Protein AF-A0A356X460-F1 (afdb_monomer)

Sequence (126 aa):
FSDPETTPEDYLLWFHNVSWDYEMDSGRTLWNELVHKYYKGVETVRWMQDEWNSIEGLIDKERFEKVKALLSIQEKDAVIWRNSCVLYFQSLSDKPIPEQYEKPEHDLEYYKELEKTRYIPAPRYY

Radius of gyration: 18.22 Å; Cα contacts (8 Å, |Δi|>4): 76; chains: 1; bounding box: 42×37×44 Å

Mean predicted aligned error: 4.04 Å

pLDDT: mean 94.77, std 6.77, range [54.66, 98.62]

Solvent-accessible surface area (backbone atoms only — not comparable to full-atom values): 7664 Å² total; per-residue (Å²): 102,95,44,76,94,77,25,58,73,97,50,34,76,81,70,44,92,73,61,60,77,40,74,41,98,86,73,35,28,43,50,57,44,52,51,48,53,42,52,49,52,34,52,51,44,51,50,52,46,53,59,56,58,73,46,68,84,79,52,62,67,68,61,48,52,52,51,52,52,50,47,54,52,48,39,55,52,36,48,50,52,31,42,44,50,51,42,52,52,28,76,74,66,78,54,80,81,63,84,94,51,86,73,65,95,65,59,59,66,57,45,58,51,44,68,75,68,54,87,72,99,63,84,85,86,125

Foldseek 3Di:
DQDLVPDPPVCNVVRDDDAQQPQDPVRDGVLQVLLVVLQVQLVVLVVVLVVLVVCPPVDDPVVSVVVNVVSVVVSVVSLLVSLQVNLVVCVVNVDDHDPVDDHRPDHNVVSVVCVVVPDDPDDDDD

Structure (mmCIF, N/CA/C/O backbone):
data_AF-A0A356X460-F1
#
_entry.id   AF-A0A356X460-F1
#
loop_
_atom_site.group_PDB
_atom_site.id
_atom_site.type_symbol
_atom_site.label_atom_id
_atom_site.label_alt_id
_atom_site.label_comp_id
_atom_site.label_asym_id
_atom_site.label_entity_id
_atom_site.label_seq_id
_atom_site.pdbx_PDB_ins_code
_atom_site.Cartn_x
_atom_site.Cartn_y
_atom_site.Cartn_z
_atom_site.occupancy
_atom_site.B_iso_or_equiv
_atom_site.auth_seq_id
_atom_site.auth_comp_id
_atom_site.auth_asym_id
_atom_site.auth_atom_id
_atom_site.pdbx_PDB_model_num
ATOM 1 N N . PHE A 1 1 ? 1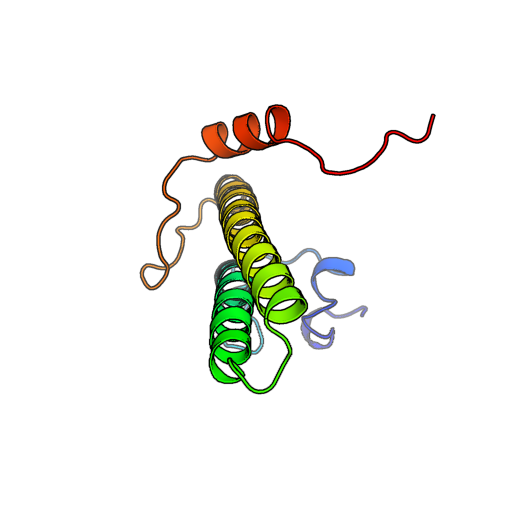3.154 -21.711 -7.720 1.00 76.56 1 PHE A N 1
ATOM 2 C CA . PHE A 1 1 ? 13.833 -20.423 -7.473 1.00 76.56 1 PHE A CA 1
ATOM 3 C C . PHE A 1 1 ? 14.916 -20.097 -8.491 1.00 76.56 1 PHE A C 1
ATOM 5 O O . PHE A 1 1 ? 15.196 -18.925 -8.644 1.00 76.56 1 PHE A O 1
ATOM 12 N N . SER A 1 2 ? 15.553 -21.062 -9.171 1.00 85.56 2 SER A N 1
ATOM 13 C CA . SER A 1 2 ? 16.570 -20.758 -10.198 1.00 85.56 2 SER A CA 1
ATOM 14 C C . SER A 1 2 ? 15.991 -20.275 -11.531 1.00 85.56 2 SER A C 1
ATOM 16 O O . SER A 1 2 ? 16.718 -19.687 -12.320 1.00 85.56 2 SER A O 1
ATOM 18 N N . ASP A 1 3 ? 14.709 -20.531 -11.778 1.00 88.00 3 ASP A N 1
ATOM 19 C CA . ASP A 1 3 ? 13.999 -20.178 -13.006 1.00 88.00 3 ASP A CA 1
ATOM 20 C C . ASP A 1 3 ? 12.840 -19.221 -12.664 1.00 88.00 3 ASP A C 1
ATOM 22 O O . ASP A 1 3 ? 12.056 -19.557 -11.763 1.00 88.00 3 ASP A O 1
ATOM 26 N N . PRO A 1 4 ? 12.748 -18.032 -13.294 1.00 87.44 4 PRO A N 1
ATOM 27 C CA . PRO A 1 4 ? 11.684 -17.067 -13.031 1.00 87.44 4 PRO A CA 1
ATOM 28 C C . PRO A 1 4 ? 10.283 -17.599 -13.362 1.00 87.44 4 PRO A C 1
ATOM 30 O O . PRO A 1 4 ? 9.372 -17.323 -12.590 1.00 87.44 4 PRO A O 1
ATOM 33 N N . GLU A 1 5 ? 10.107 -18.421 -14.406 1.00 88.94 5 GLU A N 1
ATOM 34 C CA . GLU A 1 5 ? 8.776 -18.908 -14.831 1.00 88.94 5 GLU A CA 1
ATOM 35 C C . GLU A 1 5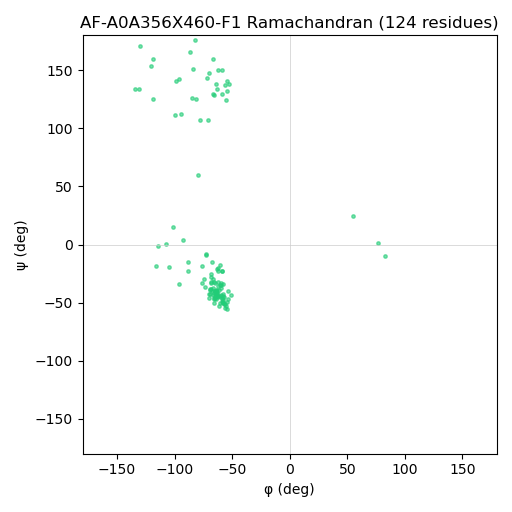 ? 8.147 -19.878 -13.822 1.00 88.94 5 GLU A C 1
ATOM 37 O O . GLU A 1 5 ? 6.932 -20.030 -13.746 1.00 88.94 5 GLU A O 1
ATOM 42 N N . THR A 1 6 ? 8.978 -20.550 -13.025 1.00 92.00 6 THR A N 1
ATOM 43 C CA . THR A 1 6 ? 8.532 -21.528 -12.020 1.00 92.00 6 THR A CA 1
ATOM 44 C C . THR A 1 6 ? 8.677 -21.015 -10.588 1.00 92.00 6 THR A C 1
ATOM 46 O O . THR A 1 6 ? 8.395 -21.739 -9.628 1.00 92.00 6 THR A O 1
ATOM 49 N N . THR A 1 7 ? 9.161 -19.782 -10.407 1.00 93.56 7 THR A N 1
ATOM 50 C CA . THR A 1 7 ? 9.313 -19.173 -9.084 1.00 93.56 7 THR A CA 1
ATOM 51 C C . THR A 1 7 ? 7.985 -18.539 -8.663 1.00 93.56 7 THR A C 1
ATOM 53 O O . THR A 1 7 ? 7.476 -17.707 -9.406 1.00 93.56 7 THR A O 1
ATOM 56 N N . PRO A 1 8 ? 7.429 -18.869 -7.478 1.00 93.75 8 PRO A N 1
ATOM 57 C CA . PRO A 1 8 ? 6.187 -18.247 -7.025 1.00 93.75 8 PRO A CA 1
ATOM 58 C C . PRO A 1 8 ? 6.310 -16.719 -6.982 1.00 93.75 8 PRO A C 1
ATOM 60 O O . PRO A 1 8 ? 7.323 -16.211 -6.494 1.00 93.75 8 PRO A O 1
ATOM 63 N N . GLU A 1 9 ? 5.283 -16.001 -7.445 1.00 92.50 9 GLU A N 1
ATOM 64 C CA . GLU A 1 9 ? 5.320 -14.538 -7.622 1.00 92.50 9 GLU A CA 1
ATOM 65 C C . GLU A 1 9 ? 5.737 -13.779 -6.359 1.00 92.50 9 GLU A C 1
ATOM 67 O O . GLU A 1 9 ? 6.548 -12.855 -6.428 1.00 92.50 9 GLU A O 1
ATOM 72 N N . ASP A 1 10 ? 5.250 -14.217 -5.193 1.00 93.25 10 ASP A N 1
ATOM 73 C CA . ASP A 1 10 ? 5.563 -13.611 -3.892 1.00 93.25 10 ASP A CA 1
ATOM 74 C C . ASP A 1 10 ? 7.072 -13.647 -3.564 1.00 93.25 10 ASP A C 1
ATOM 76 O O . ASP A 1 10 ? 7.556 -12.888 -2.720 1.00 93.25 10 ASP A O 1
ATOM 80 N N . TYR A 1 11 ? 7.833 -14.503 -4.254 1.00 95.62 11 TYR A N 1
ATOM 81 C CA . TYR A 1 11 ? 9.281 -14.643 -4.123 1.00 95.62 11 TYR A CA 1
ATOM 82 C C . TYR A 1 11 ? 10.062 -14.235 -5.378 1.00 95.62 11 TYR A C 1
ATOM 84 O O . TYR A 1 11 ? 11.291 -14.281 -5.352 1.00 95.62 11 TYR A O 1
ATOM 92 N N . LEU A 1 12 ? 9.404 -13.826 -6.467 1.00 95.81 12 LEU A N 1
ATOM 93 C CA . LEU A 1 12 ? 10.062 -13.551 -7.750 1.00 95.81 12 LEU A CA 1
ATOM 94 C C . LEU A 1 12 ? 11.191 -12.522 -7.598 1.00 95.81 12 LEU A C 1
ATOM 96 O O . LEU A 1 12 ? 12.342 -12.809 -7.922 1.00 95.81 12 LEU A O 1
ATOM 100 N N . LEU A 1 13 ? 10.881 -11.365 -7.008 1.00 96.44 13 LEU A N 1
ATOM 101 C CA . LEU A 1 13 ? 11.822 -10.247 -6.859 1.00 96.44 13 LEU A CA 1
ATOM 102 C C . LEU A 1 13 ? 12.923 -10.484 -5.812 1.00 96.44 13 LEU A C 1
ATOM 104 O O . LEU A 1 13 ? 13.859 -9.693 -5.721 1.00 96.44 13 LEU A O 1
ATOM 108 N N . TRP A 1 14 ? 12.843 -11.565 -5.028 1.00 96.75 14 TRP A N 1
ATOM 109 C CA . TRP A 1 14 ? 13.928 -11.963 -4.124 1.00 96.75 14 TRP A CA 1
ATOM 110 C C . TRP A 1 14 ? 15.090 -12.619 -4.864 1.00 96.75 14 TRP A C 1
ATOM 112 O O . TRP A 1 14 ? 16.240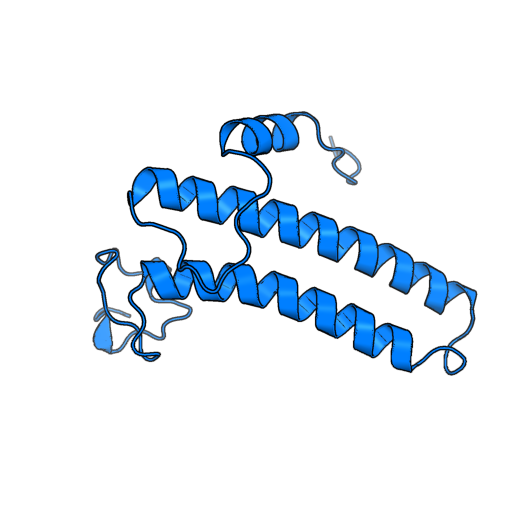 -12.487 -4.445 1.00 96.75 14 TRP A O 1
ATOM 122 N N . PHE A 1 15 ? 14.789 -13.350 -5.936 1.00 96.50 15 PHE A N 1
ATOM 123 C CA . PHE A 1 15 ? 15.763 -14.197 -6.626 1.00 96.50 15 PHE A CA 1
ATOM 124 C C . PHE A 1 15 ? 16.042 -13.743 -8.056 1.00 96.50 15 PHE A C 1
ATOM 126 O O . PHE A 1 15 ? 17.080 -14.103 -8.608 1.00 96.50 15 PHE A O 1
ATOM 133 N N . HIS A 1 16 ? 15.154 -12.934 -8.636 1.00 95.69 16 HIS A N 1
ATOM 134 C CA . HIS A 1 16 ? 15.217 -12.538 -10.034 1.00 95.69 16 HIS A CA 1
ATOM 135 C C . HIS A 1 16 ? 15.071 -11.033 -10.188 1.00 95.69 16 HIS A C 1
ATOM 137 O O . HIS A 1 16 ? 14.160 -10.413 -9.644 1.00 95.69 16 HIS A O 1
ATOM 143 N N . ASN A 1 17 ? 15.951 -10.459 -11.002 1.00 95.56 17 ASN A N 1
ATOM 144 C CA . ASN A 1 17 ? 15.747 -9.137 -11.569 1.00 95.56 17 ASN A CA 1
ATOM 145 C C . ASN A 1 17 ? 15.103 -9.314 -12.949 1.00 95.56 17 ASN A C 1
ATOM 147 O O . ASN A 1 17 ? 15.747 -9.847 -13.853 1.00 95.56 17 ASN A O 1
ATOM 151 N N . VAL A 1 18 ? 13.845 -8.903 -13.102 1.00 95.81 18 VAL A N 1
ATOM 152 C CA . VAL A 1 18 ? 13.084 -9.038 -14.354 1.00 95.81 18 VAL A CA 1
ATOM 153 C C . VAL A 1 18 ? 12.675 -7.666 -14.891 1.00 95.81 18 VAL A C 1
ATOM 155 O O . VAL A 1 18 ? 12.648 -6.676 -14.163 1.00 95.81 18 VAL A O 1
ATOM 158 N N . SER A 1 19 ? 12.372 -7.600 -16.188 1.00 96.88 19 SER A N 1
ATOM 159 C CA . SER A 1 19 ? 11.905 -6.366 -16.827 1.00 96.88 19 SER A CA 1
ATOM 160 C C . SER A 1 19 ? 10.582 -5.886 -16.223 1.00 96.88 19 SER A C 1
ATOM 162 O O . SER A 1 19 ? 9.732 -6.689 -15.849 1.00 96.88 19 SER A O 1
ATOM 164 N N . TRP A 1 20 ? 10.348 -4.573 -16.233 1.00 97.75 20 TRP A N 1
ATOM 165 C CA . TRP A 1 20 ? 9.052 -3.989 -15.879 1.00 97.75 20 TRP A CA 1
ATOM 166 C C . TRP A 1 20 ? 7.889 -4.479 -16.754 1.00 97.75 20 TRP A C 1
ATOM 168 O O . TRP A 1 20 ? 6.739 -4.402 -16.325 1.00 97.75 20 TRP A O 1
ATOM 178 N N . ASP A 1 21 ? 8.192 -4.957 -17.964 1.00 97.38 21 ASP A N 1
ATOM 179 C CA . ASP A 1 21 ? 7.235 -5.521 -18.924 1.00 97.38 21 ASP A CA 1
ATOM 180 C C . ASP A 1 21 ? 7.078 -7.048 -18.805 1.00 97.38 21 ASP A C 1
ATOM 182 O O . ASP A 1 21 ? 6.364 -7.644 -19.604 1.00 97.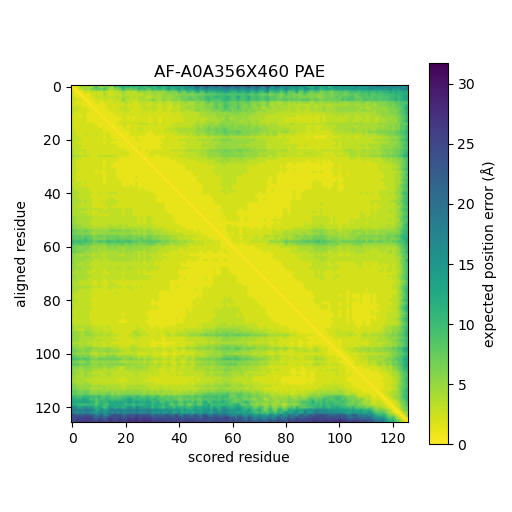38 21 ASP A O 1
ATOM 186 N N . TYR A 1 22 ? 7.727 -7.689 -17.824 1.00 96.81 22 TYR A N 1
ATOM 187 C CA . TYR A 1 22 ? 7.542 -9.114 -17.536 1.00 96.81 22 TYR A CA 1
ATOM 188 C C . TYR A 1 22 ? 6.072 -9.404 -17.206 1.00 96.81 22 TYR A C 1
ATOM 190 O O . TYR A 1 22 ? 5.492 -8.705 -16.377 1.00 96.81 22 TYR A O 1
ATOM 198 N N . GLU A 1 23 ? 5.471 -10.400 -17.854 1.00 96.88 23 GLU A N 1
ATOM 199 C CA . GLU A 1 23 ? 4.072 -10.778 -17.641 1.00 96.88 23 GLU A CA 1
ATOM 200 C C . GLU A 1 23 ? 3.939 -11.662 -16.394 1.00 96.88 23 GLU A C 1
ATOM 202 O O . GLU A 1 23 ? 4.622 -12.673 -16.258 1.00 96.88 23 GLU A O 1
ATOM 207 N N . MET A 1 24 ? 3.079 -11.242 -15.472 1.00 96.31 24 MET A N 1
ATOM 208 C CA . MET A 1 24 ? 2.731 -11.959 -14.246 1.00 96.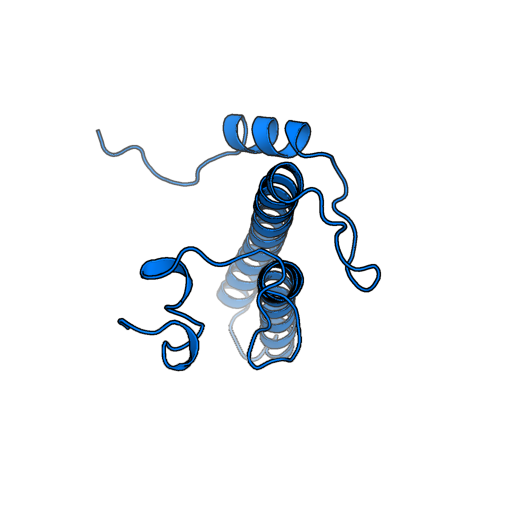31 24 MET A CA 1
ATOM 209 C C . MET A 1 24 ? 1.588 -12.950 -14.528 1.00 96.31 24 MET A C 1
ATOM 211 O O . MET A 1 24 ? 0.872 -12.800 -15.519 1.00 96.31 24 MET A O 1
ATOM 215 N N . ASP A 1 25 ? 1.320 -13.896 -13.627 1.00 93.81 25 ASP A N 1
ATOM 216 C CA . ASP A 1 25 ? 0.250 -14.903 -13.764 1.00 93.81 25 ASP A CA 1
ATOM 217 C C . ASP A 1 25 ? -1.145 -14.267 -13.903 1.00 93.81 25 ASP A C 1
ATOM 219 O O . ASP A 1 25 ? -2.085 -14.857 -14.438 1.00 93.81 25 ASP A O 1
ATOM 223 N N . SER A 1 26 ? -1.297 -13.030 -13.424 1.00 95.31 26 SER A N 1
ATOM 224 C CA . SER A 1 26 ? -2.513 -12.228 -13.567 1.00 95.31 26 SER A CA 1
ATOM 225 C C . SER A 1 26 ? -2.751 -11.681 -14.985 1.00 95.31 26 SER A C 1
ATOM 227 O O . SER A 1 26 ? -3.802 -11.079 -15.228 1.00 95.31 26 SER A O 1
ATOM 229 N N . GLY A 1 27 ? -1.774 -11.814 -15.889 1.00 96.12 27 GLY A N 1
ATOM 230 C CA . GLY A 1 27 ? -1.724 -11.170 -17.206 1.00 96.12 27 GLY A CA 1
ATOM 231 C C . GLY A 1 27 ? -1.328 -9.687 -17.165 1.00 96.12 27 GLY A C 1
ATOM 232 O O . GLY A 1 27 ? -1.299 -9.016 -18.197 1.00 96.12 27 GLY A O 1
ATOM 233 N N . ARG A 1 28 ? -1.047 -9.121 -15.981 1.00 97.44 28 ARG A N 1
ATOM 234 C CA . ARG A 1 28 ? -0.484 -7.768 -15.853 1.00 97.44 28 ARG A CA 1
ATOM 235 C C . ARG A 1 28 ? 1.031 -7.823 -16.008 1.00 97.44 28 ARG A C 1
ATOM 237 O O . ARG A 1 28 ? 1.666 -8.799 -15.635 1.00 97.44 28 ARG A O 1
ATOM 244 N N . THR A 1 29 ? 1.625 -6.740 -16.496 1.00 98.00 29 THR A N 1
ATOM 245 C CA . THR A 1 29 ? 3.081 -6.574 -16.417 1.00 98.00 29 THR A CA 1
ATOM 246 C C . THR A 1 29 ? 3.528 -6.421 -14.962 1.00 98.00 29 THR A C 1
ATOM 248 O O . THR A 1 29 ? 2.731 -5.993 -14.122 1.00 98.00 29 THR A O 1
ATOM 251 N N . LEU A 1 30 ? 4.804 -6.675 -14.660 1.00 97.75 30 LEU A N 1
ATOM 252 C CA . LEU A 1 30 ? 5.374 -6.484 -13.325 1.00 97.75 30 LEU A CA 1
ATOM 253 C C . LEU A 1 30 ? 5.072 -5.083 -12.782 1.00 97.75 30 LEU A C 1
ATOM 255 O O . LEU A 1 30 ? 4.682 -4.943 -11.625 1.00 97.75 30 LEU A O 1
ATOM 259 N N . TRP A 1 31 ? 5.211 -4.045 -13.614 1.00 98.31 31 TRP A N 1
ATOM 260 C CA . TRP A 1 31 ? 4.856 -2.679 -13.220 1.00 98.31 31 TRP A CA 1
ATOM 261 C C . TRP A 1 31 ? 3.385 -2.559 -12.795 1.00 98.31 31 TRP A C 1
ATOM 263 O O . TRP A 1 31 ? 3.081 -2.058 -11.712 1.00 98.31 31 TRP A O 1
ATOM 273 N N . ASN A 1 32 ? 2.464 -3.056 -13.623 1.00 98.06 32 ASN A N 1
ATOM 274 C CA . ASN A 1 32 ? 1.033 -2.969 -13.345 1.00 98.06 32 ASN A CA 1
ATOM 275 C C . ASN A 1 32 ? 0.615 -3.840 -12.151 1.00 98.06 32 ASN A C 1
ATOM 277 O O . ASN A 1 32 ? -0.296 -3.459 -11.415 1.00 98.06 32 ASN A O 1
ATOM 281 N N . GLU A 1 33 ? 1.268 -4.985 -11.939 1.00 98.06 33 GLU A N 1
ATOM 282 C CA . GLU A 1 33 ? 1.052 -5.842 -10.772 1.00 98.06 33 GLU A CA 1
ATOM 283 C C . GLU A 1 33 ? 1.581 -5.187 -9.494 1.00 98.06 33 GLU A C 1
ATOM 285 O O . GLU A 1 33 ? 0.882 -5.183 -8.483 1.00 98.06 33 GLU A O 1
ATOM 290 N N . LEU A 1 34 ? 2.761 -4.560 -9.540 1.00 98.12 34 LEU A N 1
ATOM 291 C CA . LEU A 1 34 ? 3.317 -3.804 -8.417 1.00 98.12 34 LEU A CA 1
ATOM 292 C C . LEU A 1 34 ? 2.348 -2.703 -7.987 1.00 98.12 34 LEU A C 1
ATOM 294 O O . LEU A 1 34 ? 1.967 -2.643 -6.815 1.00 98.12 34 LEU A O 1
ATOM 298 N N . VAL A 1 35 ? 1.887 -1.880 -8.935 1.00 98.25 35 VAL A N 1
ATOM 299 C CA . VAL A 1 35 ? 0.877 -0.854 -8.651 1.00 98.25 35 VAL A CA 1
ATOM 300 C C . VAL A 1 35 ? -0.381 -1.506 -8.077 1.00 98.25 35 VAL A C 1
ATOM 302 O O . VAL A 1 35 ? -0.841 -1.110 -7.009 1.00 98.25 35 VAL A O 1
ATOM 305 N N . HIS A 1 36 ? -0.903 -2.557 -8.713 1.00 98.12 36 HIS A N 1
ATOM 306 C CA . HIS A 1 36 ? -2.093 -3.258 -8.231 1.00 98.12 36 HIS A CA 1
ATOM 307 C C . HIS A 1 36 ? -1.973 -3.709 -6.769 1.00 98.12 36 HIS A C 1
ATOM 309 O O . HIS A 1 36 ? -2.886 -3.466 -5.981 1.00 98.12 36 HIS A O 1
ATOM 315 N N . LYS A 1 37 ? -0.851 -4.324 -6.380 1.00 98.06 37 LYS A N 1
ATOM 316 C CA . LYS A 1 37 ? -0.633 -4.829 -5.016 1.00 98.06 37 LYS A CA 1
ATOM 317 C C . LYS A 1 37 ? -0.579 -3.694 -3.988 1.00 98.06 37 LYS A C 1
ATOM 319 O O . LYS A 1 37 ? -1.210 -3.817 -2.938 1.00 98.06 37 LYS A O 1
ATOM 324 N N . TYR A 1 38 ? 0.090 -2.578 -4.293 1.00 98.19 38 TYR A N 1
ATOM 325 C CA . TYR A 1 38 ? 0.123 -1.411 -3.400 1.00 98.19 38 TYR A CA 1
ATOM 326 C C . TYR A 1 38 ? -1.267 -0.794 -3.192 1.00 98.19 38 TYR A C 1
ATOM 328 O O . TYR A 1 38 ? -1.632 -0.468 -2.063 1.00 98.19 38 TYR A O 1
ATOM 336 N N . TYR A 1 39 ? -2.073 -0.678 -4.252 1.00 98.19 39 TYR A N 1
ATOM 337 C CA . TYR A 1 39 ? -3.449 -0.181 -4.134 1.00 98.19 39 TYR A CA 1
ATOM 338 C C . TYR A 1 39 ? -4.351 -1.170 -3.395 1.00 98.19 39 TYR A C 1
ATOM 340 O O . TYR A 1 39 ? -5.093 -0.771 -2.499 1.00 98.19 39 TYR A O 1
ATOM 348 N N . LYS A 1 40 ? -4.232 -2.469 -3.689 1.00 98.06 40 LYS A N 1
ATOM 349 C CA . LYS A 1 40 ? -4.965 -3.528 -2.985 1.00 98.06 40 LYS A CA 1
ATOM 350 C C . LYS A 1 40 ? -4.683 -3.529 -1.479 1.00 98.06 40 LYS A C 1
ATOM 352 O O . LYS A 1 40 ? -5.585 -3.825 -0.699 1.00 98.06 40 LYS A O 1
ATOM 357 N N . GLY A 1 41 ? -3.465 -3.182 -1.061 1.00 97.62 41 GLY A N 1
ATOM 358 C CA . GLY A 1 41 ? -3.118 -3.029 0.353 1.00 97.62 41 GLY A CA 1
ATOM 359 C C . GLY A 1 41 ? -3.982 -1.981 1.062 1.00 97.62 41 GLY A C 1
ATOM 360 O O . GLY A 1 41 ? -4.540 -2.268 2.117 1.00 97.62 41 GLY A O 1
ATOM 361 N N . VAL A 1 42 ? -4.161 -0.805 0.453 1.00 98.06 42 VAL A N 1
ATOM 362 C CA . VAL A 1 42 ? -5.028 0.260 0.993 1.00 98.06 42 VAL A CA 1
ATOM 363 C C . VAL A 1 42 ? -6.490 -0.181 1.025 1.00 98.06 42 VAL A C 1
ATOM 365 O O . VAL A 1 42 ? -7.144 -0.046 2.057 1.00 98.06 42 VAL A O 1
ATOM 368 N N . GLU A 1 43 ? -6.985 -0.778 -0.062 1.00 98.25 43 GLU A N 1
ATOM 369 C CA . GLU A 1 43 ? -8.362 -1.290 -0.123 1.00 98.25 43 GLU A CA 1
ATOM 370 C C . GLU A 1 43 ? -8.631 -2.364 0.938 1.00 98.25 43 GLU A C 1
ATOM 372 O O . GLU A 1 43 ? -9.705 -2.402 1.531 1.00 98.25 43 GLU A O 1
ATOM 377 N N . THR A 1 44 ? -7.636 -3.195 1.253 1.00 98.31 44 THR A N 1
ATOM 378 C CA . THR A 1 44 ? -7.751 -4.188 2.331 1.00 98.31 44 THR A CA 1
ATOM 379 C C . THR A 1 44 ? -7.923 -3.516 3.696 1.00 98.31 44 THR A C 1
ATOM 381 O O . THR A 1 44 ? -8.740 -3.967 4.494 1.00 98.31 44 THR A O 1
ATOM 384 N N . VAL A 1 45 ? -7.210 -2.416 3.974 1.00 98.12 45 VAL A N 1
ATOM 385 C CA . VAL A 1 45 ? -7.371 -1.667 5.235 1.00 98.12 45 VAL A CA 1
ATOM 386 C C . VAL A 1 45 ? -8.738 -0.980 5.304 1.00 98.12 45 VAL A C 1
ATOM 388 O O . VAL A 1 45 ? -9.362 -0.978 6.364 1.00 98.12 45 VAL A O 1
ATOM 391 N N . ARG A 1 46 ? -9.233 -0.445 4.183 1.00 98.38 46 ARG A N 1
ATOM 392 C CA . ARG A 1 46 ? -10.587 0.128 4.091 1.00 98.38 46 ARG A CA 1
ATOM 393 C C . ARG A 1 46 ? -11.656 -0.928 4.360 1.00 98.38 46 ARG A C 1
ATOM 395 O O . ARG A 1 46 ? -12.519 -0.719 5.203 1.00 98.38 46 ARG A O 1
ATOM 402 N N . TRP A 1 47 ? -11.519 -2.113 3.766 1.00 98.56 47 TRP A N 1
ATOM 403 C CA . TRP A 1 47 ? -12.389 -3.246 4.079 1.00 98.56 47 TRP A CA 1
ATOM 404 C C . TRP A 1 47 ? -12.341 -3.620 5.571 1.00 98.56 47 TRP A C 1
ATOM 406 O O . TRP A 1 47 ? -13.383 -3.808 6.188 1.00 98.56 47 TRP A O 1
ATOM 416 N N . MET A 1 48 ? -11.159 -3.641 6.202 1.00 98.56 48 MET A N 1
ATOM 417 C CA . MET A 1 48 ? -11.051 -3.884 7.651 1.00 98.56 48 MET A CA 1
ATOM 418 C C . MET A 1 48 ? -11.789 -2.829 8.494 1.00 98.56 48 MET A C 1
ATOM 420 O O . MET A 1 48 ? -12.329 -3.168 9.547 1.00 98.56 48 MET A O 1
ATOM 424 N N . GLN A 1 49 ? -11.815 -1.563 8.062 1.00 98.62 49 GLN A N 1
ATOM 425 C CA . GLN A 1 49 ? -12.607 -0.517 8.720 1.00 98.62 49 GLN A CA 1
ATOM 426 C C . GLN A 1 49 ? -14.105 -0.804 8.618 1.00 98.62 49 GLN A C 1
ATOM 428 O O . GLN A 1 49 ? -14.807 -0.683 9.622 1.00 98.62 49 GLN A O 1
ATOM 433 N N . ASP A 1 50 ? -14.585 -1.202 7.440 1.00 98.50 50 ASP A N 1
ATOM 434 C CA . ASP A 1 50 ? -15.994 -1.529 7.214 1.00 98.50 50 ASP A CA 1
ATOM 435 C C . ASP A 1 50 ? -16.431 -2.740 8.045 1.00 98.50 50 ASP A C 1
ATOM 437 O O . ASP A 1 50 ? -17.434 -2.671 8.761 1.00 98.50 50 ASP A O 1
ATOM 441 N N . GLU A 1 51 ? -15.633 -3.810 8.044 1.00 98.56 51 GLU A N 1
ATOM 442 C CA . GLU A 1 51 ? -15.878 -4.991 8.878 1.00 98.56 51 GLU A CA 1
ATOM 443 C C . GLU A 1 51 ? -15.891 -4.630 10.366 1.00 98.56 51 GLU A C 1
ATOM 445 O O . GLU A 1 51 ? -16.785 -5.060 11.097 1.00 98.56 51 GLU A O 1
ATOM 450 N N . TRP A 1 52 ? -14.952 -3.794 10.826 1.00 98.44 52 TRP A N 1
ATOM 451 C CA . TRP A 1 52 ? -14.932 -3.346 12.218 1.00 98.44 52 TRP A CA 1
ATOM 452 C C . TRP A 1 52 ? -16.156 -2.499 12.568 1.00 98.44 52 TRP A C 1
ATOM 454 O O . TRP A 1 52 ? -16.728 -2.676 13.636 1.00 98.44 52 TRP A O 1
ATOM 464 N N . ASN A 1 53 ? -16.604 -1.611 11.679 1.00 98.06 53 ASN A N 1
ATOM 465 C CA . ASN A 1 53 ? -17.812 -0.816 11.906 1.00 98.06 53 ASN A CA 1
ATOM 466 C C . ASN A 1 53 ? -19.080 -1.688 11.951 1.00 98.06 53 ASN A C 1
ATOM 468 O O . ASN A 1 53 ? -20.002 -1.378 12.702 1.00 98.06 53 ASN A O 1
ATOM 472 N N . SER A 1 54 ? -19.125 -2.793 11.199 1.00 98.19 54 SER A N 1
ATOM 473 C CA . SER A 1 54 ? -20.296 -3.683 11.141 1.00 98.19 54 SER A CA 1
ATOM 474 C C . SER A 1 54 ? -20.640 -4.361 12.476 1.00 98.19 54 SER A C 1
ATOM 476 O O . SER A 1 54 ? -21.781 -4.773 12.686 1.00 98.19 54 SER A O 1
ATOM 478 N N . ILE A 1 55 ? -19.671 -4.450 13.393 1.00 97.88 55 ILE A N 1
ATOM 479 C CA . ILE A 1 55 ? -19.822 -5.094 14.705 1.00 97.88 55 ILE A CA 1
ATOM 480 C C . ILE A 1 55 ? -20.034 -4.091 15.851 1.00 97.88 55 ILE A C 1
ATOM 482 O O . ILE A 1 55 ? -19.905 -4.451 17.027 1.00 97.88 55 ILE A O 1
ATOM 486 N N . GLU A 1 56 ? -20.359 -2.832 15.539 1.00 97.19 56 GLU A N 1
ATOM 487 C CA . GLU A 1 56 ? -20.705 -1.822 16.542 1.00 97.19 56 GLU A CA 1
ATOM 488 C C . GLU A 1 56 ? -21.841 -2.315 17.455 1.00 97.19 56 GLU A C 1
ATOM 490 O O . GLU A 1 56 ? -22.853 -2.853 17.009 1.00 97.19 56 GLU A O 1
ATOM 495 N N . GLY A 1 57 ? -21.660 -2.169 18.770 1.00 97.12 57 GLY A N 1
ATOM 496 C CA . GLY A 1 57 ? -22.613 -2.655 19.773 1.00 97.12 57 GLY A CA 1
ATOM 497 C C . GLY A 1 57 ? -22.489 -4.143 20.129 1.00 97.12 57 GLY A C 1
ATOM 498 O O . GLY A 1 57 ? -23.073 -4.560 21.129 1.00 97.12 57 GLY A O 1
ATOM 499 N N . LEU A 1 58 ? -21.696 -4.934 19.392 1.00 97.88 58 LEU A N 1
ATOM 500 C CA . LEU A 1 58 ? -21.343 -6.315 19.767 1.00 97.88 58 LEU A CA 1
ATOM 501 C C . LEU A 1 58 ? -20.088 -6.388 20.657 1.00 97.88 58 LEU A C 1
ATOM 503 O O . LEU A 1 58 ? -19.819 -7.414 21.282 1.00 97.88 58 LEU A O 1
ATOM 507 N N . ILE A 1 59 ? -19.325 -5.296 20.725 1.00 96.25 59 ILE A N 1
ATOM 508 C CA . ILE A 1 59 ? -18.134 -5.106 21.565 1.00 96.25 59 ILE A CA 1
ATOM 509 C C . ILE A 1 59 ? -18.385 -3.906 22.486 1.00 96.25 59 ILE A C 1
ATOM 511 O O . ILE A 1 59 ? -19.172 -3.018 22.155 1.00 96.25 59 ILE A O 1
ATOM 515 N N . ASP A 1 60 ? -17.729 -3.853 23.651 1.00 97.94 60 ASP A N 1
ATOM 516 C CA . ASP A 1 60 ? -17.787 -2.647 24.477 1.00 97.94 60 ASP A CA 1
ATOM 517 C C . ASP A 1 60 ? -17.264 -1.413 23.733 1.00 97.94 60 ASP A C 1
ATOM 519 O O . ASP A 1 60 ? -16.378 -1.470 22.874 1.00 97.94 60 ASP A O 1
ATOM 523 N N . LYS A 1 61 ? -17.835 -0.271 24.112 1.00 98.00 61 LYS A N 1
ATOM 524 C CA . LYS A 1 61 ? -17.593 1.008 23.457 1.00 98.00 61 LYS A CA 1
ATOM 525 C C . LYS A 1 61 ? -16.124 1.429 23.497 1.00 98.00 61 LYS A C 1
ATOM 527 O O . LYS A 1 61 ? -15.635 1.995 22.529 1.00 98.00 61 LYS A O 1
ATOM 532 N N . GLU A 1 62 ? -15.415 1.169 24.594 1.00 98.25 62 GLU A N 1
ATOM 533 C CA . GLU A 1 62 ? -14.029 1.619 24.750 1.00 98.25 62 GLU A CA 1
ATOM 534 C C . GLU A 1 62 ? -13.104 0.935 23.738 1.00 98.25 62 GLU A C 1
ATOM 536 O O . GLU A 1 62 ? -12.367 1.606 23.010 1.00 98.25 62 GLU A O 1
ATOM 541 N N . ARG A 1 63 ? -13.164 -0.399 23.643 1.00 98.12 63 ARG A N 1
ATOM 542 C CA . ARG A 1 63 ? -12.356 -1.153 22.678 1.00 98.12 63 ARG A CA 1
ATOM 543 C C . ARG A 1 63 ? -12.780 -0.871 21.245 1.00 98.12 63 ARG A C 1
ATOM 545 O O . ARG A 1 63 ? -11.905 -0.734 20.390 1.00 98.12 63 ARG A O 1
ATOM 552 N N . PHE A 1 64 ? -14.085 -0.761 20.996 1.00 98.44 64 PHE A N 1
ATOM 553 C CA . PHE A 1 64 ? -14.612 -0.429 19.676 1.00 98.44 64 PHE A CA 1
ATOM 554 C C . PHE A 1 64 ? -14.030 0.886 19.149 1.00 98.44 64 PHE A C 1
ATOM 556 O O . PHE A 1 64 ? -13.401 0.894 18.088 1.00 98.44 64 PHE A O 1
ATOM 563 N N . GLU A 1 65 ? -14.155 1.968 19.922 1.00 98.38 65 GLU A N 1
ATOM 564 C CA . GLU A 1 65 ? -13.656 3.294 19.539 1.00 98.38 65 GLU A CA 1
ATOM 565 C C . GLU A 1 65 ? -12.131 3.318 19.411 1.00 98.38 65 GLU A C 1
ATOM 567 O O . GLU A 1 65 ? -11.589 3.903 18.471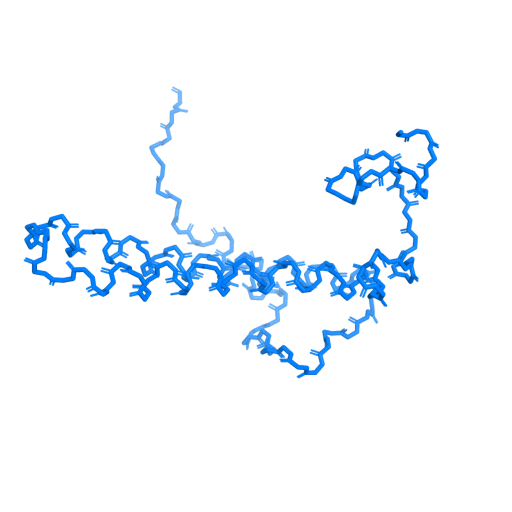 1.00 98.38 65 GLU A O 1
ATOM 572 N N . LYS A 1 66 ? -11.414 2.631 20.312 1.00 98.31 66 LYS A N 1
ATOM 573 C CA . LYS A 1 66 ? -9.951 2.546 20.248 1.00 98.31 66 LYS A CA 1
ATOM 574 C C . LYS A 1 66 ? -9.474 1.893 18.952 1.00 98.31 66 LYS A C 1
ATOM 576 O O . LYS A 1 66 ? -8.592 2.432 18.288 1.00 98.31 66 LYS A O 1
ATOM 581 N N . VAL A 1 67 ? -10.023 0.734 18.592 1.00 98.31 67 VAL A N 1
ATOM 582 C CA . VAL A 1 67 ? -9.614 0.018 17.374 1.00 98.31 67 VAL A CA 1
ATOM 583 C C . VAL A 1 67 ? -10.053 0.779 16.127 1.00 98.31 67 VAL A C 1
ATOM 585 O O . VAL A 1 67 ? -9.262 0.902 15.197 1.00 98.31 67 VAL A O 1
ATOM 588 N N . LYS A 1 68 ? -11.248 1.381 16.131 1.00 98.38 68 LYS A N 1
ATOM 589 C CA . LYS A 1 68 ? -11.720 2.248 15.043 1.00 98.38 68 LYS A CA 1
ATOM 590 C C . LYS A 1 68 ? -10.758 3.412 14.787 1.00 98.38 68 LYS A C 1
ATOM 592 O O . LYS A 1 68 ? -10.391 3.673 13.642 1.00 98.38 68 LYS A O 1
ATOM 597 N N . ALA A 1 69 ? -10.284 4.068 15.848 1.00 98.12 69 ALA A N 1
ATOM 598 C CA . ALA A 1 69 ? -9.286 5.129 15.740 1.00 98.12 69 ALA A CA 1
ATOM 599 C C . ALA A 1 69 ? -7.943 4.616 15.188 1.00 98.12 69 ALA A C 1
ATOM 601 O O . ALA A 1 69 ? -7.358 5.254 14.314 1.00 98.12 69 ALA A O 1
ATOM 602 N N . LEU A 1 70 ? -7.469 3.451 15.645 1.00 98.25 70 LEU A N 1
ATOM 603 C CA . LEU A 1 70 ? -6.230 2.843 15.143 1.00 98.25 70 LEU A CA 1
ATOM 604 C C . LEU A 1 70 ? -6.330 2.449 13.663 1.00 98.25 70 LEU A C 1
ATOM 606 O O . LEU A 1 70 ? -5.401 2.724 12.909 1.00 98.25 70 LEU A O 1
ATOM 610 N N . LEU A 1 71 ? -7.457 1.884 13.224 1.00 98.38 71 LEU A N 1
ATOM 611 C CA . LEU A 1 71 ? -7.699 1.564 11.814 1.00 98.38 71 LEU A CA 1
ATOM 612 C C . LEU A 1 71 ? -7.760 2.827 10.941 1.00 98.38 71 LEU A C 1
ATOM 614 O O . LEU A 1 71 ? -7.331 2.798 9.791 1.00 98.38 71 LEU A O 1
ATOM 618 N N . SER A 1 72 ? -8.254 3.953 11.469 1.00 98.06 72 SER A N 1
ATOM 619 C CA . SER A 1 72 ? -8.199 5.248 10.771 1.00 98.06 72 SER A CA 1
ATOM 620 C C . SER A 1 72 ? -6.763 5.744 10.580 1.00 98.06 72 SER A C 1
ATOM 622 O O . SER A 1 72 ? -6.426 6.260 9.517 1.00 98.06 72 SER A O 1
ATOM 624 N N . ILE A 1 73 ? -5.899 5.565 11.584 1.00 97.12 73 ILE A N 1
ATOM 625 C CA . ILE A 1 73 ? -4.468 5.883 11.463 1.00 97.12 73 ILE A CA 1
ATOM 626 C C . ILE A 1 73 ? -3.801 4.938 10.456 1.00 97.12 73 ILE A C 1
ATOM 628 O O . ILE A 1 73 ? -3.048 5.393 9.600 1.00 97.12 73 ILE A O 1
ATOM 632 N N . GLN A 1 74 ? -4.121 3.644 10.516 1.00 97.94 74 GLN 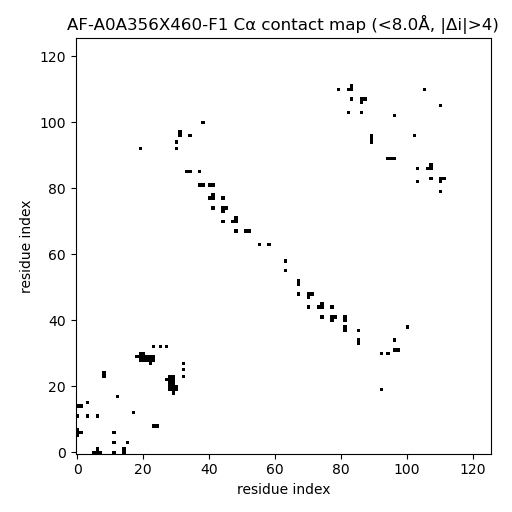A N 1
ATOM 633 C CA . GLN A 1 74 ? -3.567 2.633 9.620 1.00 97.94 74 GLN A CA 1
ATOM 634 C C . GLN A 1 74 ? -3.908 2.901 8.149 1.00 97.94 74 GLN A C 1
ATOM 636 O O . GLN A 1 74 ? -3.048 2.707 7.297 1.00 97.94 74 GLN A O 1
ATOM 641 N N . GLU A 1 75 ? -5.126 3.353 7.834 1.00 98.19 75 GLU A N 1
ATOM 642 C CA . GLU A 1 75 ? -5.511 3.682 6.452 1.00 98.19 75 GLU A CA 1
ATOM 643 C C . GLU A 1 75 ? -4.714 4.871 5.916 1.00 98.19 75 GLU A C 1
ATOM 645 O O . GLU A 1 75 ? -4.124 4.768 4.840 1.00 98.19 75 GLU A O 1
ATOM 650 N N . LYS A 1 76 ? -4.581 5.942 6.708 1.00 96.69 76 LYS A N 1
ATOM 651 C CA . LYS A 1 76 ? -3.760 7.108 6.345 1.00 96.69 76 LYS A CA 1
ATOM 652 C C . LYS A 1 76 ? -2.309 6.712 6.102 1.00 96.69 76 LYS A C 1
ATOM 654 O O . LYS A 1 76 ? -1.713 7.104 5.100 1.00 96.69 76 LYS A O 1
ATOM 659 N N . ASP A 1 77 ? -1.755 5.899 6.996 1.00 96.62 77 ASP A N 1
ATOM 660 C CA . ASP A 1 77 ? -0.397 5.385 6.861 1.00 96.62 77 ASP A CA 1
ATOM 661 C C . ASP A 1 77 ? -0.250 4.497 5.620 1.00 96.62 77 ASP A C 1
ATOM 663 O O . ASP A 1 77 ? 0.738 4.625 4.899 1.00 96.62 77 ASP A O 1
ATOM 667 N N . ALA A 1 78 ? -1.229 3.638 5.328 1.00 97.56 78 ALA A N 1
ATOM 668 C CA . ALA A 1 78 ? -1.227 2.784 4.144 1.00 97.56 78 ALA A CA 1
ATOM 669 C C . ALA A 1 78 ? -1.291 3.602 2.844 1.00 97.56 78 ALA A C 1
ATOM 671 O O . ALA A 1 78 ? -0.580 3.279 1.893 1.00 97.56 78 ALA A O 1
ATOM 672 N N . VAL A 1 79 ? -2.082 4.682 2.801 1.00 97.75 79 VAL A N 1
ATOM 673 C CA . VAL A 1 79 ? -2.136 5.614 1.659 1.00 97.75 79 VAL A CA 1
ATOM 674 C C . VAL A 1 79 ? -0.792 6.310 1.456 1.00 97.75 79 VAL A C 1
ATOM 676 O O . VAL A 1 79 ? -0.310 6.378 0.324 1.00 97.75 79 VAL A O 1
ATOM 679 N N . ILE A 1 80 ? -0.158 6.779 2.537 1.00 96.75 80 ILE A N 1
ATOM 680 C CA . ILE A 1 80 ? 1.189 7.365 2.474 1.00 96.75 80 ILE A CA 1
ATOM 681 C C . ILE A 1 80 ? 2.175 6.334 1.917 1.00 96.75 80 ILE A C 1
ATOM 683 O O . ILE A 1 80 ? 2.879 6.631 0.958 1.00 96.75 80 ILE A O 1
ATOM 687 N N . TRP A 1 81 ? 2.184 5.109 2.448 1.00 97.56 81 TRP A N 1
ATOM 688 C CA . TRP A 1 81 ? 3.049 4.027 1.965 1.00 97.56 81 TRP A CA 1
ATOM 689 C C . TRP A 1 81 ? 2.826 3.705 0.484 1.00 97.56 81 TRP A C 1
ATOM 691 O O . TRP A 1 81 ? 3.791 3.635 -0.278 1.00 97.56 81 TRP A O 1
ATOM 701 N N . ARG A 1 82 ? 1.564 3.555 0.059 1.00 98.31 82 ARG A N 1
ATOM 702 C CA . ARG A 1 82 ? 1.185 3.338 -1.344 1.00 98.31 82 ARG A CA 1
ATOM 703 C C . ARG A 1 82 ? 1.757 4.440 -2.228 1.00 98.31 82 ARG A C 1
ATOM 705 O O . ARG A 1 82 ? 2.463 4.137 -3.185 1.00 98.31 82 ARG A O 1
ATOM 712 N N . ASN A 1 83 ? 1.463 5.699 -1.912 1.00 98.00 83 ASN A N 1
ATOM 713 C CA . ASN A 1 83 ? 1.847 6.827 -2.755 1.00 98.00 83 ASN A CA 1
ATOM 714 C C . ASN A 1 83 ? 3.372 6.988 -2.805 1.00 98.00 83 ASN A C 1
ATOM 716 O O . ASN A 1 83 ? 3.927 7.076 -3.897 1.00 98.00 83 ASN A O 1
ATOM 720 N N . SER A 1 84 ? 4.052 6.934 -1.656 1.00 97.56 84 SER A N 1
ATOM 721 C CA . SER A 1 84 ? 5.513 7.020 -1.565 1.00 97.56 84 SER A CA 1
ATOM 722 C C . SER A 1 84 ? 6.207 5.956 -2.416 1.00 97.56 84 SER A C 1
ATOM 724 O O . SER A 1 84 ? 7.070 6.279 -3.232 1.00 97.56 84 SER A O 1
ATOM 726 N N . CYS A 1 85 ? 5.825 4.683 -2.260 1.00 98.06 85 CYS A N 1
ATOM 727 C CA . CYS A 1 85 ? 6.464 3.586 -2.982 1.00 98.06 85 CYS A CA 1
ATOM 728 C C . CYS A 1 85 ? 6.135 3.603 -4.476 1.00 98.06 85 CYS A C 1
ATOM 730 O O . CYS A 1 85 ? 7.042 3.468 -5.296 1.00 98.06 85 CYS A O 1
ATOM 732 N N . VAL A 1 86 ? 4.863 3.787 -4.844 1.00 98.19 86 VAL A N 1
ATOM 733 C CA . VAL A 1 86 ? 4.452 3.796 -6.254 1.00 98.19 86 VAL A CA 1
ATOM 734 C C . VAL A 1 86 ? 5.120 4.947 -7.003 1.00 98.19 86 VAL A C 1
ATOM 736 O O . VAL A 1 86 ? 5.656 4.719 -8.083 1.00 98.19 86 VAL A O 1
ATOM 739 N N . LEU A 1 87 ? 5.169 6.153 -6.428 1.00 98.25 87 LEU A N 1
ATOM 740 C CA . LEU A 1 87 ? 5.854 7.294 -7.046 1.00 98.25 87 LEU A CA 1
ATOM 741 C C . LEU A 1 87 ? 7.370 7.088 -7.128 1.00 98.25 87 LEU A C 1
ATOM 743 O O . LEU A 1 87 ? 7.993 7.462 -8.122 1.00 98.25 87 LEU A O 1
ATOM 747 N N . TYR A 1 88 ? 7.971 6.462 -6.114 1.00 98.25 88 TYR A N 1
ATOM 748 C CA . TYR A 1 88 ? 9.388 6.117 -6.150 1.00 98.25 88 TYR A CA 1
ATOM 749 C C . TYR A 1 88 ? 9.695 5.161 -7.309 1.00 98.25 88 TYR A C 1
ATOM 751 O O . TYR A 1 88 ? 10.531 5.475 -8.154 1.00 98.25 88 TYR A O 1
ATOM 759 N N . PHE A 1 89 ? 8.982 4.038 -7.421 1.00 98.06 89 PHE A N 1
ATOM 760 C CA . PHE A 1 89 ? 9.191 3.097 -8.526 1.00 98.06 89 PHE A CA 1
ATOM 761 C C . PHE A 1 89 ? 8.755 3.662 -9.885 1.00 98.06 89 PHE A C 1
ATOM 763 O O . PHE A 1 89 ? 9.349 3.313 -10.905 1.00 98.06 89 PHE A O 1
ATOM 770 N N . GLN A 1 90 ? 7.781 4.574 -9.924 1.00 97.69 90 GLN A N 1
ATOM 771 C CA . GLN A 1 90 ? 7.426 5.312 -11.138 1.00 97.69 90 GLN A CA 1
ATOM 772 C C . GLN A 1 90 ? 8.615 6.129 -11.650 1.00 97.69 90 GLN A C 1
ATOM 774 O O . GLN A 1 90 ? 8.919 6.073 -12.836 1.00 97.69 90 GLN A O 1
ATOM 779 N N . SER A 1 91 ? 9.333 6.825 -10.761 1.00 97.31 91 SER A N 1
ATOM 780 C CA . SER A 1 91 ? 10.520 7.611 -11.135 1.00 97.31 91 SER A CA 1
ATOM 781 C C . SER A 1 91 ? 11.669 6.772 -11.711 1.00 97.31 91 SER A C 1
ATOM 783 O O . SER A 1 91 ? 12.531 7.309 -12.401 1.00 97.31 91 SER A O 1
ATOM 785 N N . LEU A 1 92 ? 11.678 5.461 -11.441 1.00 96.75 92 LEU A N 1
ATOM 786 C CA . LEU A 1 92 ? 12.681 4.516 -11.940 1.00 96.75 92 LEU A CA 1
ATOM 787 C C . LEU A 1 92 ? 12.229 3.770 -13.202 1.00 96.75 92 LEU A C 1
ATOM 789 O O . LEU A 1 92 ? 13.060 3.422 -14.037 1.00 96.75 92 LEU A O 1
ATOM 793 N N . SER A 1 93 ? 10.934 3.474 -13.316 1.00 95.69 93 SER A N 1
ATOM 794 C CA . SER A 1 93 ? 10.366 2.729 -14.445 1.00 95.69 93 SER A CA 1
ATOM 795 C C . SER A 1 93 ? 9.951 3.619 -15.616 1.00 95.69 93 SER A C 1
ATOM 797 O O . SER A 1 93 ? 9.848 3.114 -16.731 1.00 95.69 93 SER A O 1
ATOM 799 N N . ASP A 1 94 ? 9.689 4.907 -15.362 1.00 95.31 94 ASP A N 1
ATOM 800 C CA . ASP A 1 94 ? 9.095 5.868 -16.304 1.00 95.31 94 ASP A CA 1
ATOM 801 C C . ASP A 1 94 ? 7.751 5.390 -16.896 1.00 95.31 94 ASP A C 1
ATOM 803 O O . ASP A 1 94 ? 7.332 5.783 -17.985 1.00 95.31 94 ASP A O 1
ATOM 807 N N . LYS A 1 95 ? 7.048 4.500 -16.177 1.00 96.81 95 LYS A N 1
ATOM 808 C CA . LYS A 1 95 ? 5.741 3.976 -16.586 1.00 96.81 95 LYS A CA 1
ATOM 809 C C . LYS A 1 95 ? 4.600 4.712 -15.867 1.00 96.81 95 LYS A C 1
ATOM 811 O O . LYS A 1 95 ? 4.695 5.030 -14.678 1.00 96.81 95 LYS A O 1
ATOM 816 N N . PRO A 1 96 ? 3.481 4.998 -16.556 1.00 97.06 96 PRO A N 1
ATOM 817 C CA . PRO A 1 96 ? 2.343 5.658 -15.931 1.00 97.06 96 PRO A CA 1
ATOM 818 C C . PRO A 1 96 ? 1.636 4.720 -14.944 1.00 97.06 96 PRO A C 1
ATOM 820 O O . PRO A 1 96 ? 1.554 3.510 -15.160 1.00 97.06 96 PRO A O 1
ATOM 823 N N . ILE A 1 97 ? 1.075 5.287 -13.876 1.00 97.12 97 ILE A N 1
ATOM 824 C CA . ILE A 1 97 ? 0.100 4.586 -13.031 1.00 97.12 97 ILE A CA 1
ATOM 825 C C . ILE A 1 97 ? -1.156 4.338 -13.892 1.00 97.12 97 ILE A C 1
ATOM 827 O O . ILE A 1 97 ? -1.643 5.300 -14.495 1.00 97.12 97 ILE A O 1
ATOM 831 N N . PRO A 1 98 ? -1.685 3.099 -13.975 1.00 96.44 98 PRO A N 1
ATOM 832 C CA . PRO A 1 98 ? -2.888 2.802 -14.753 1.00 96.44 98 PRO A CA 1
ATOM 833 C C . PRO A 1 98 ? -4.085 3.677 -14.364 1.00 96.44 98 PRO A C 1
ATOM 835 O O . PRO A 1 98 ? -4.320 3.926 -13.183 1.00 96.44 98 PRO A O 1
ATOM 838 N N . GLU A 1 99 ? -4.862 4.111 -15.358 1.00 94.12 99 GLU A N 1
ATOM 839 C CA . GLU A 1 99 ? -5.917 5.125 -15.192 1.00 94.12 99 GLU A CA 1
ATOM 840 C C . GLU A 1 99 ? -7.048 4.716 -14.244 1.00 94.12 99 GLU A C 1
ATOM 842 O O . GLU A 1 99 ? -7.709 5.586 -13.684 1.00 94.12 99 GLU A O 1
ATOM 847 N N . GLN A 1 100 ? -7.264 3.413 -14.029 1.00 95.00 100 GLN A N 1
ATOM 848 C CA . GLN A 1 100 ? -8.276 2.941 -13.082 1.00 95.00 100 GLN A CA 1
ATOM 849 C C . GLN A 1 100 ? -7.950 3.252 -11.612 1.00 95.00 100 GLN A C 1
ATOM 851 O O . GLN A 1 100 ? -8.819 3.101 -10.755 1.00 95.00 100 GLN A O 1
ATOM 856 N N . TYR A 1 101 ? -6.707 3.625 -11.301 1.00 95.81 101 TYR A N 1
ATOM 857 C CA . TYR A 1 101 ? -6.272 3.901 -9.940 1.00 95.81 101 TYR A CA 1
ATOM 858 C C . TYR A 1 101 ? -6.336 5.393 -9.616 1.00 95.81 101 TYR A C 1
ATOM 860 O O . TYR A 1 101 ? -6.000 6.253 -10.429 1.00 95.81 101 TYR A O 1
ATOM 868 N N . GLU A 1 102 ? -6.719 5.695 -8.377 1.00 92.38 102 GLU A N 1
ATOM 869 C CA . GLU A 1 102 ? -6.633 7.040 -7.810 1.00 92.38 102 GLU A CA 1
ATOM 870 C C . GLU A 1 102 ? -5.193 7.559 -7.905 1.00 92.38 102 GLU A C 1
ATOM 872 O O . GLU A 1 102 ? -4.268 6.926 -7.397 1.00 92.38 102 GLU A O 1
ATOM 877 N N . LYS A 1 103 ? -4.980 8.717 -8.531 1.00 92.00 103 LYS A N 1
ATOM 878 C CA . LYS A 1 103 ? -3.640 9.306 -8.618 1.00 92.00 103 LYS A CA 1
ATOM 879 C C . LYS A 1 103 ? -3.199 9.840 -7.249 1.00 92.00 103 LYS A C 1
ATOM 881 O O . LYS A 1 103 ? -4.032 10.396 -6.535 1.00 92.00 103 LYS A O 1
ATOM 886 N N . PRO A 1 104 ? -1.909 9.716 -6.890 1.00 94.81 104 PRO A N 1
ATOM 887 C CA . PRO A 1 104 ? -1.374 10.360 -5.696 1.00 94.81 104 PRO A CA 1
ATOM 888 C C . PRO A 1 104 ? -1.688 11.861 -5.671 1.00 94.81 104 PRO A C 1
ATOM 890 O O . PRO A 1 104 ? -1.579 12.537 -6.692 1.00 94.81 104 PRO A O 1
ATOM 893 N N . GLU A 1 105 ? -2.074 12.370 -4.501 1.00 92.56 105 GLU A N 1
ATOM 894 C CA . GLU A 1 105 ? -2.453 13.778 -4.302 1.00 92.56 105 GLU A CA 1
ATOM 895 C C . GLU A 1 105 ? -1.268 14.740 -4.493 1.00 92.56 105 GLU A C 1
ATOM 897 O O . GLU A 1 105 ? -1.437 15.882 -4.924 1.00 92.56 105 GLU A O 1
ATOM 902 N N . HIS A 1 106 ? -0.057 14.263 -4.201 1.00 96.44 106 HIS A N 1
ATOM 903 C CA . HIS A 1 106 ? 1.182 15.027 -4.272 1.00 96.44 106 HIS A CA 1
ATOM 904 C C . HIS A 1 106 ? 2.263 14.284 -5.069 1.00 96.44 106 HIS A C 1
ATOM 906 O O . HIS A 1 106 ? 2.110 13.111 -5.414 1.00 96.44 106 HIS A O 1
ATOM 912 N N . ASP A 1 107 ? 3.364 14.974 -5.361 1.00 96.38 107 ASP A N 1
ATOM 913 C CA . ASP A 1 107 ? 4.526 14.407 -6.045 1.00 96.38 107 ASP A CA 1
ATOM 914 C C . ASP A 1 107 ? 5.468 13.641 -5.096 1.00 96.38 107 ASP A C 1
ATOM 916 O O . ASP A 1 107 ? 5.278 13.585 -3.879 1.00 96.38 107 ASP A O 1
ATOM 920 N N . LEU A 1 108 ? 6.511 13.024 -5.662 1.00 96.25 108 LEU A N 1
ATOM 921 C CA . LEU A 1 108 ? 7.487 12.248 -4.896 1.00 96.25 108 LEU A C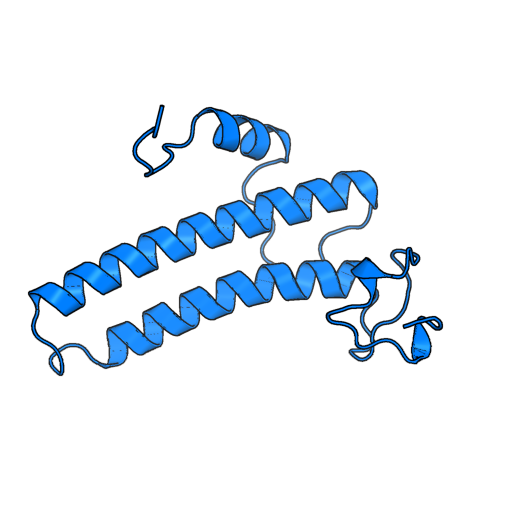A 1
ATOM 922 C C . LEU A 1 108 ? 8.264 13.101 -3.875 1.00 96.25 108 LEU A C 1
ATOM 924 O O . LEU A 1 108 ? 8.638 12.591 -2.818 1.00 96.25 108 LEU A O 1
ATOM 928 N N . GLU A 1 109 ? 8.522 14.378 -4.167 1.00 96.94 109 GLU A N 1
ATOM 929 C CA . GLU A 1 109 ? 9.286 15.249 -3.266 1.00 96.94 109 GLU A CA 1
ATOM 930 C C . GLU A 1 109 ? 8.500 15.574 -1.997 1.00 96.94 109 GLU A C 1
ATOM 932 O O . GLU A 1 109 ? 9.066 15.533 -0.902 1.00 96.94 109 GLU A O 1
ATOM 937 N N . TYR A 1 110 ? 7.186 15.777 -2.112 1.00 97.38 110 TYR A N 1
ATOM 938 C CA . TYR A 1 110 ? 6.308 15.889 -0.951 1.00 97.38 110 TYR A CA 1
ATOM 939 C C . TYR A 1 110 ? 6.437 14.676 -0.019 1.00 97.38 110 TYR A C 1
ATOM 941 O O . TYR A 1 110 ? 6.646 14.836 1.183 1.00 97.38 110 TYR A O 1
ATOM 949 N N . TYR A 1 111 ? 6.360 13.455 -0.559 1.00 96.19 111 TYR A N 1
ATOM 950 C CA . TYR A 1 111 ? 6.415 12.238 0.259 1.00 96.19 111 TYR A CA 1
ATOM 951 C C . TYR A 1 111 ? 7.791 12.001 0.892 1.00 96.19 111 TYR A C 1
ATOM 953 O O . TYR A 1 111 ? 7.872 11.517 2.022 1.00 96.19 111 TYR A O 1
ATOM 961 N N . LYS A 1 112 ? 8.876 12.403 0.220 1.00 94.94 112 LYS A N 1
ATOM 962 C CA . LYS A 1 112 ? 10.222 12.408 0.816 1.00 94.94 112 LYS A CA 1
ATOM 963 C C . LYS A 1 112 ? 10.326 13.371 1.995 1.00 94.94 112 LYS A C 1
ATOM 965 O O . LYS A 1 112 ? 11.009 13.062 2.969 1.00 94.94 112 LYS A O 1
ATOM 970 N N . GLU A 1 113 ? 9.698 14.541 1.912 1.00 95.75 113 GLU A N 1
ATOM 971 C CA . GLU A 1 113 ? 9.702 15.512 3.009 1.00 95.75 113 GLU A CA 1
ATOM 972 C C . GLU A 1 113 ? 8.791 15.078 4.162 1.00 95.75 113 GLU A C 1
ATOM 974 O O . GLU A 1 113 ? 9.142 15.229 5.336 1.00 95.75 113 GLU A O 1
ATOM 979 N N . LEU A 1 114 ? 7.657 14.453 3.840 1.00 93.06 114 LEU A N 1
ATOM 980 C CA . LEU A 1 114 ? 6.770 13.859 4.831 1.00 93.06 114 LEU A CA 1
ATOM 981 C C . LEU A 1 114 ? 7.498 12.801 5.670 1.00 93.06 114 LEU A C 1
ATOM 983 O O . LEU A 1 114 ? 7.393 12.830 6.891 1.00 93.06 114 LEU A O 1
ATOM 987 N N . GLU A 1 115 ? 8.296 11.923 5.056 1.00 91.25 115 GLU A N 1
ATOM 988 C CA . GLU A 1 115 ? 9.061 10.897 5.784 1.00 91.25 115 GLU A CA 1
ATOM 989 C C . GLU A 1 115 ? 10.048 11.494 6.805 1.00 91.25 115 GLU A C 1
ATOM 991 O O . GLU A 1 115 ? 10.249 10.937 7.882 1.00 91.25 115 GLU A O 1
ATOM 996 N N . LYS A 1 116 ? 10.630 12.667 6.521 1.00 89.38 116 LYS A N 1
ATOM 997 C CA . LYS A 1 116 ? 11.551 13.349 7.451 1.00 89.38 116 LYS A CA 1
ATOM 998 C C . LYS A 1 116 ? 10.839 14.005 8.631 1.00 89.38 116 LYS A C 1
ATOM 1000 O O . LYS A 1 116 ? 11.444 14.192 9.686 1.00 89.38 116 LYS A O 1
ATOM 1005 N N . THR A 1 117 ? 9.595 14.427 8.429 1.00 89.81 117 THR A N 1
ATOM 1006 C CA . THR A 1 117 ? 8.849 15.279 9.370 1.00 89.81 117 THR A CA 1
ATOM 1007 C C . THR A 1 117 ? 7.789 14.516 10.159 1.00 89.81 117 THR A C 1
ATOM 1009 O O . THR A 1 117 ? 7.358 14.972 11.220 1.00 89.81 117 THR A O 1
ATOM 1012 N N . ARG A 1 118 ? 7.377 13.342 9.673 1.00 86.56 118 ARG A N 1
ATOM 1013 C CA . ARG A 1 118 ? 6.355 12.502 10.290 1.00 86.56 118 ARG A CA 1
ATOM 1014 C C . ARG A 1 118 ? 6.797 11.998 11.667 1.00 86.56 118 ARG A C 1
ATOM 1016 O O . ARG A 1 118 ? 7.921 11.551 11.880 1.00 86.56 118 ARG A O 1
ATOM 1023 N N . TYR A 1 119 ? 5.861 12.021 12.615 1.00 85.06 119 TYR A N 1
ATOM 1024 C CA . TYR A 1 119 ? 6.058 11.443 13.940 1.00 85.06 119 TYR A CA 1
ATOM 1025 C C . TYR A 1 119 ? 6.196 9.914 13.870 1.00 85.06 119 TYR A C 1
ATOM 1027 O O . TYR A 1 119 ? 5.340 9.232 13.304 1.00 85.06 119 TYR A O 1
ATOM 1035 N N . ILE A 1 120 ? 7.246 9.379 14.500 1.00 83.75 120 ILE A N 1
ATOM 1036 C CA . ILE A 1 120 ? 7.479 7.939 14.649 1.00 83.75 120 ILE A CA 1
ATOM 1037 C C . ILE A 1 120 ? 7.018 7.529 16.056 1.00 83.75 120 ILE A C 1
ATOM 1039 O O . ILE A 1 120 ? 7.659 7.923 17.036 1.00 83.75 120 ILE A O 1
ATOM 1043 N N . PRO A 1 121 ? 5.933 6.744 16.192 1.00 81.56 121 PRO A N 1
ATOM 1044 C CA . PRO A 1 121 ? 5.377 6.348 17.483 1.00 81.56 121 PRO A CA 1
ATOM 1045 C C . PRO A 1 121 ? 6.176 5.191 18.106 1.00 81.56 121 PRO A C 1
ATOM 1047 O O . PRO A 1 121 ? 5.642 4.113 18.358 1.00 81.56 121 PRO A O 1
ATOM 1050 N N . ALA A 1 122 ? 7.470 5.401 18.346 1.00 77.06 122 ALA A N 1
ATOM 1051 C CA . ALA A 1 122 ? 8.345 4.436 18.998 1.00 77.06 122 ALA A CA 1
ATOM 1052 C C . ALA A 1 122 ? 9.212 5.128 20.063 1.00 77.06 122 ALA A C 1
ATOM 1054 O O . ALA A 1 122 ? 9.808 6.175 19.786 1.00 77.06 122 ALA A O 1
ATOM 1055 N N . PRO A 1 123 ? 9.326 4.564 21.279 1.00 73.94 123 PRO A N 1
ATOM 1056 C CA . PRO A 1 123 ? 10.335 5.017 22.223 1.00 73.94 123 PRO A CA 1
ATOM 1057 C C . PRO A 1 123 ? 11.728 4.758 21.634 1.00 73.94 123 PRO A C 1
ATOM 1059 O O . PRO A 1 123 ? 11.999 3.677 21.109 1.00 73.94 123 PRO A O 1
ATOM 1062 N N . ARG A 1 124 ? 12.629 5.746 21.710 1.00 75.44 124 ARG A N 1
ATOM 1063 C CA . ARG A 1 124 ? 14.039 5.527 21.364 1.00 75.44 124 ARG A CA 1
ATOM 1064 C C . ARG A 1 124 ? 14.668 4.663 22.452 1.00 75.44 124 ARG A C 1
ATOM 1066 O O . ARG A 1 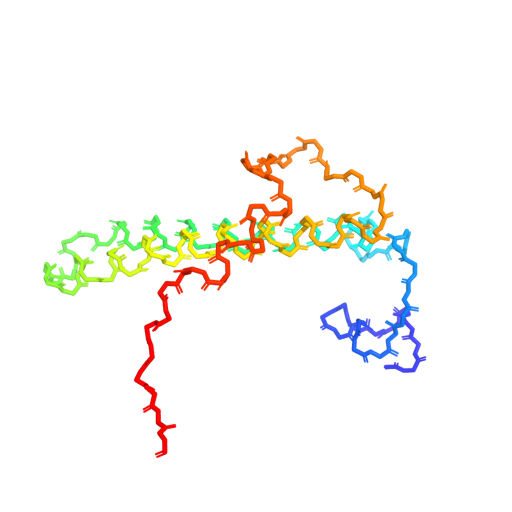124 ? 14.898 5.145 23.559 1.00 75.44 124 ARG A O 1
ATOM 1073 N N . TYR A 1 125 ? 14.931 3.403 22.135 1.00 60.50 125 TYR A N 1
ATOM 1074 C CA . TYR A 1 125 ? 15.819 2.568 22.933 1.00 60.50 125 TYR A CA 1
ATOM 1075 C C . TYR A 1 125 ? 17.258 2.974 22.579 1.00 60.50 125 TYR A C 1
ATOM 1077 O O . TYR A 1 125 ? 17.698 2.738 21.455 1.00 60.50 125 TYR A O 1
ATOM 1085 N N . TYR A 1 126 ? 17.927 3.675 23.498 1.00 54.66 126 TYR A N 1
ATOM 1086 C CA . TYR A 1 126 ? 19.366 3.958 23.455 1.00 54.66 126 TYR A CA 1
ATOM 1087 C C . TYR A 1 126 ? 20.128 2.907 24.257 1.00 54.66 126 TYR A C 1
ATOM 1089 O O . TYR A 1 126 ? 19.586 2.484 25.304 1.00 54.66 126 TYR A O 1
#

Secondary structure (DSSP, 8-state):
--SGGGS-HHHHHHH----TTPBPTTSSBHHHHHHHHHHHHHHHHHHHHHHHHHTTTTS-HHHHHHHHHHHHHHHHHHHHHHHHHHHHHHHHH-PPPPTTSPPPSS-HHHHHHHHHHS---S----

Nearest PDB structures (foldseek):
  1gql-assembly1_B  TM=9.900E-01  e=6.997E-12  Cellvibrio japonicus
  1h41-assembly1_A  TM=9.910E-01  e=7.862E-12  Cellvibrio japonicus
  1h41-assembly1_B  TM=9.900E-01  e=1.328E-11  Cellvibrio japonicus
  1l8n-assembly1_A-2  TM=9.484E-01  e=4.589E-04  Geobacillus stearothermophilus
  1mqq-assembly1_A  TM=9.477E-01  e=4.589E-04  Geobacillus stearothermophilus